Protein AF-A0AAW1H3Q8-F1 (afdb_monomer)

Structure (mmCIF, N/CA/C/O backbone):
data_AF-A0AAW1H3Q8-F1
#
_entry.id   AF-A0AAW1H3Q8-F1
#
loop_
_atom_site.group_PDB
_atom_site.id
_atom_site.type_symbol
_atom_site.label_atom_id
_atom_site.label_alt_id
_atom_site.label_comp_id
_atom_site.label_asym_id
_atom_site.label_entity_id
_atom_site.label_seq_id
_atom_site.pdbx_PDB_ins_code
_atom_site.Cartn_x
_atom_site.Cartn_y
_atom_site.Cartn_z
_atom_site.occupancy
_atom_site.B_iso_or_equiv
_atom_site.auth_seq_id
_atom_site.auth_comp_id
_atom_site.auth_asym_id
_atom_site.auth_atom_id
_atom_site.pdbx_PDB_model_num
ATOM 1 N N . MET A 1 1 ? 28.757 3.183 4.796 1.00 46.56 1 MET A N 1
ATOM 2 C CA . MET A 1 1 ? 27.508 3.945 5.010 1.00 46.56 1 MET A CA 1
ATOM 3 C C . MET A 1 1 ? 26.944 3.538 6.365 1.00 46.56 1 MET A C 1
ATOM 5 O O . MET A 1 1 ? 26.733 2.342 6.538 1.00 46.56 1 MET A O 1
ATOM 9 N N . PRO A 1 2 ? 26.761 4.439 7.344 1.00 52.72 2 PRO A N 1
ATOM 10 C CA . PRO A 1 2 ? 26.085 4.067 8.581 1.00 52.72 2 PRO A CA 1
ATOM 11 C C . PRO A 1 2 ? 24.599 3.838 8.281 1.00 52.72 2 PRO A C 1
ATOM 13 O O . PRO A 1 2 ? 23.935 4.700 7.708 1.00 52.72 2 PRO A O 1
ATOM 16 N N . VAL A 1 3 ? 24.083 2.662 8.636 1.00 57.03 3 VAL A N 1
ATOM 17 C CA . VAL A 1 3 ? 22.648 2.373 8.559 1.00 57.03 3 VAL A CA 1
ATOM 18 C C . VAL A 1 3 ? 21.986 3.031 9.764 1.00 57.03 3 VAL A C 1
ATOM 20 O O . VAL A 1 3 ? 22.209 2.623 10.903 1.00 57.03 3 VAL A O 1
ATOM 23 N N . MET A 1 4 ? 21.190 4.073 9.527 1.00 56.12 4 MET A N 1
ATOM 24 C CA . MET A 1 4 ? 20.359 4.687 10.558 1.00 56.12 4 MET A CA 1
ATOM 25 C C . MET A 1 4 ? 19.205 3.734 10.883 1.00 56.12 4 MET A C 1
ATOM 27 O O . MET A 1 4 ? 18.160 3.75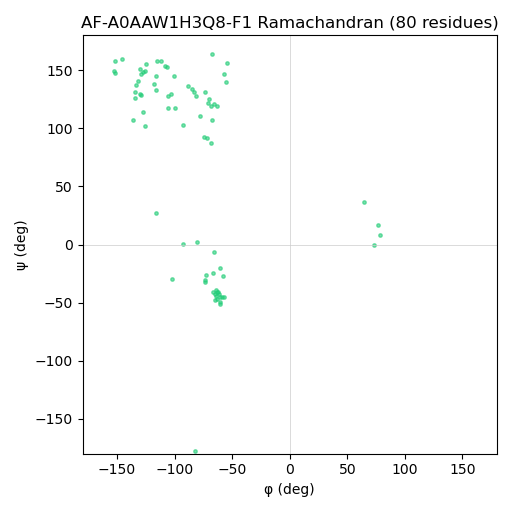0 10.239 1.00 56.12 4 MET A O 1
ATOM 31 N N . MET A 1 5 ? 19.409 2.869 11.874 1.00 57.09 5 MET A N 1
ATOM 32 C CA . MET A 1 5 ? 18.348 2.020 12.408 1.00 57.09 5 MET A CA 1
ATOM 33 C C . MET A 1 5 ? 17.414 2.879 13.259 1.00 57.09 5 MET A C 1
ATOM 35 O O . MET A 1 5 ? 17.646 3.084 14.451 1.00 57.09 5 MET A O 1
ATOM 39 N N . ALA A 1 6 ? 16.350 3.403 12.654 1.00 58.09 6 ALA A N 1
ATOM 40 C CA . ALA A 1 6 ? 15.261 3.992 13.415 1.00 58.09 6 ALA A CA 1
ATOM 41 C C . ALA A 1 6 ? 14.554 2.867 14.189 1.00 58.09 6 ALA A C 1
ATOM 43 O O . ALA A 1 6 ? 13.844 2.051 13.599 1.00 58.09 6 ALA A O 1
ATOM 44 N N . ARG A 1 7 ? 14.738 2.807 15.516 1.00 57.75 7 ARG A N 1
ATOM 45 C CA . ARG A 1 7 ? 13.881 1.986 16.383 1.00 57.75 7 ARG A CA 1
ATOM 46 C C . ARG A 1 7 ? 12.489 2.603 16.390 1.00 57.75 7 ARG A C 1
ATOM 48 O O . ARG A 1 7 ? 12.165 3.434 17.232 1.00 57.75 7 ARG A O 1
ATOM 55 N N . THR A 1 8 ? 11.678 2.212 15.422 1.00 67.50 8 THR A N 1
ATOM 56 C CA . THR A 1 8 ? 10.254 2.510 15.422 1.00 67.50 8 THR A CA 1
ATOM 57 C C . THR A 1 8 ? 9.560 1.326 16.072 1.00 67.50 8 THR A C 1
ATOM 59 O O . THR A 1 8 ? 9.416 0.262 15.477 1.00 67.50 8 THR A O 1
ATOM 62 N N . ASN A 1 9 ? 9.163 1.479 17.336 1.00 79.19 9 ASN A N 1
ATOM 63 C CA . ASN A 1 9 ? 8.172 0.560 17.877 1.00 79.19 9 ASN A CA 1
ATOM 64 C C . ASN A 1 9 ? 6.898 0.779 17.064 1.00 79.19 9 ASN A C 1
ATOM 66 O O . ASN A 1 9 ? 6.371 1.895 16.999 1.00 79.19 9 ASN A O 1
ATOM 70 N N . TRP A 1 10 ? 6.438 -0.272 16.391 1.00 85.00 10 TRP A N 1
ATOM 71 C CA . TRP A 1 10 ? 5.142 -0.221 15.745 1.00 85.00 10 TRP A CA 1
ATOM 72 C C . TRP A 1 10 ? 4.080 -0.098 16.839 1.00 85.00 10 TRP A C 1
ATOM 74 O O . TRP A 1 10 ? 3.985 -0.947 17.720 1.00 85.00 10 TRP A O 1
ATOM 84 N N . ASN A 1 11 ? 3.307 0.981 16.779 1.00 89.50 11 ASN A N 1
ATOM 85 C CA . ASN A 1 11 ? 2.164 1.227 17.651 1.00 89.50 11 ASN A CA 1
ATOM 86 C C . ASN A 1 11 ? 0.886 1.246 16.814 1.00 89.50 11 ASN A C 1
ATOM 88 O O . ASN A 1 11 ? 0.932 1.551 15.615 1.00 89.50 11 ASN A O 1
ATOM 92 N N . LEU A 1 12 ? -0.254 1.005 17.452 1.00 92.75 12 LEU A N 1
ATOM 93 C CA . LEU A 1 12 ? -1.563 1.260 16.852 1.00 92.75 12 LEU A CA 1
ATOM 94 C C . LEU A 1 12 ? -1.682 2.739 16.426 1.00 92.75 12 LEU A C 1
ATOM 96 O O . LEU A 1 12 ? -1.030 3.603 17.027 1.00 92.75 12 LEU A O 1
ATOM 100 N N . PRO A 1 13 ? -2.409 3.061 15.338 1.00 90.75 13 PRO A N 1
ATOM 101 C CA . PRO A 1 13 ? -2.754 4.451 15.061 1.00 90.75 13 PRO A CA 1
ATOM 102 C C . PRO A 1 13 ? -3.733 4.987 16.124 1.00 90.75 13 PRO A C 1
ATOM 104 O O . PRO A 1 13 ? -4.324 4.195 16.858 1.00 90.75 13 PRO A O 1
ATOM 107 N N . PRO A 1 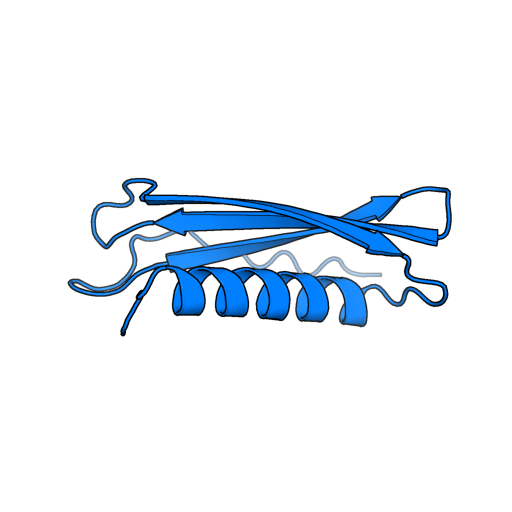14 ? -3.900 6.318 16.226 1.00 92.88 14 PRO A N 1
ATOM 108 C CA . PRO A 1 14 ? -4.944 6.914 17.056 1.00 92.88 14 PRO A CA 1
ATOM 109 C C . PRO A 1 14 ? -6.337 6.373 16.716 1.00 92.88 14 PRO A C 1
ATOM 111 O O . PRO A 1 14 ? -6.580 5.929 15.593 1.00 92.88 14 PRO A O 1
ATOM 114 N N . GLU A 1 15 ? -7.257 6.452 17.674 1.00 94.06 15 GLU A N 1
ATOM 115 C CA . GLU A 1 15 ? -8.655 6.075 17.467 1.00 94.06 15 GLU A CA 1
ATOM 116 C C . GLU A 1 15 ? -9.276 6.835 16.283 1.00 94.06 15 GLU A C 1
ATOM 118 O O . GLU A 1 15 ? -8.989 8.015 16.066 1.00 94.06 15 GLU A O 1
ATOM 123 N N . GLY A 1 16 ? -10.081 6.133 15.480 1.00 92.31 16 GLY A N 1
ATOM 124 C CA . GLY A 1 16 ? -10.696 6.670 14.264 1.00 92.31 16 GLY A CA 1
ATOM 125 C C . GLY A 1 16 ? -9.735 6.873 13.088 1.00 92.31 16 GLY A C 1
ATOM 126 O O . GLY A 1 16 ? -10.169 7.301 12.026 1.00 92.31 16 GLY A O 1
ATOM 127 N N . SER A 1 17 ? -8.442 6.565 13.244 1.00 93.81 17 SER A N 1
ATOM 128 C CA . SER A 1 17 ? -7.440 6.718 12.187 1.00 93.81 17 SER A CA 1
ATOM 129 C C . SER A 1 17 ? -7.008 5.381 11.597 1.00 93.81 17 SER A C 1
ATOM 131 O O . SER A 1 17 ? -6.930 4.356 12.272 1.00 93.81 17 SER A O 1
ATOM 133 N N . TYR A 1 18 ? -6.581 5.425 10.337 1.00 94.69 18 TYR A N 1
ATOM 134 C CA . TYR A 1 18 ? -5.947 4.291 9.677 1.00 94.69 18 TYR A CA 1
ATOM 135 C C . TYR A 1 18 ? -4.426 4.445 9.644 1.00 94.69 18 TYR A C 1
ATOM 137 O O . TYR A 1 18 ? -3.890 5.540 9.461 1.00 94.69 18 TYR A O 1
ATOM 145 N N . LYS A 1 19 ? -3.708 3.324 9.758 1.00 95.00 19 LYS A N 1
ATOM 146 C CA . LYS A 1 19 ? -2.264 3.253 9.511 1.00 95.00 19 LYS A CA 1
ATOM 147 C C . LYS A 1 19 ? -2.003 2.553 8.188 1.00 95.00 19 LYS A C 1
ATOM 149 O O . LYS A 1 19 ? -2.304 1.371 8.031 1.00 95.00 19 LYS A O 1
ATOM 154 N N . LEU A 1 20 ? -1.403 3.289 7.260 1.00 95.56 20 LEU A N 1
ATOM 155 C CA . LEU A 1 20 ? -0.919 2.770 5.991 1.00 95.56 20 LEU A CA 1
ATOM 156 C C . LEU A 1 20 ? 0.591 2.526 6.088 1.00 95.56 20 LEU A C 1
ATOM 158 O O . LEU A 1 20 ? 1.368 3.457 6.287 1.00 95.56 20 LEU A O 1
ATOM 162 N N . ASN A 1 21 ? 1.003 1.269 5.944 1.00 95.56 21 ASN A N 1
ATOM 163 C CA . ASN A 1 21 ? 2.404 0.889 5.790 1.00 95.56 21 ASN A CA 1
ATOM 164 C C . ASN A 1 21 ? 2.648 0.506 4.333 1.00 95.56 21 ASN A C 1
ATOM 166 O O . ASN A 1 21 ? 1.924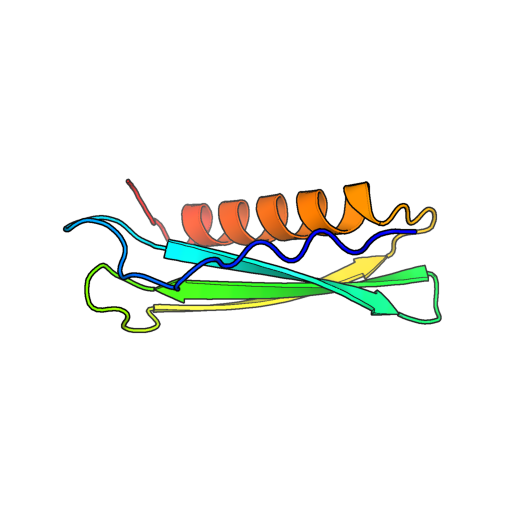 -0.336 3.809 1.00 95.56 21 ASN A O 1
ATOM 170 N N . THR A 1 22 ? 3.659 1.090 3.697 1.00 95.75 22 THR A N 1
ATOM 171 C CA . THR A 1 22 ? 4.010 0.827 2.296 1.00 95.75 22 THR A CA 1
ATOM 172 C C . THR A 1 22 ? 5.484 0.515 2.153 1.00 95.75 22 THR A C 1
ATOM 174 O O . THR A 1 22 ? 6.293 1.050 2.907 1.00 95.75 22 THR A O 1
ATOM 177 N N . ASP A 1 23 ? 5.823 -0.287 1.153 1.00 94.44 23 ASP A N 1
ATOM 178 C CA . ASP A 1 23 ? 7.204 -0.588 0.797 1.00 94.44 23 ASP A CA 1
ATOM 179 C C . ASP A 1 23 ? 7.353 -0.778 -0.718 1.00 94.44 23 ASP A C 1
ATOM 181 O O . ASP A 1 23 ? 6.375 -1.037 -1.430 1.00 94.44 23 ASP A O 1
ATOM 185 N N . ALA A 1 24 ? 8.580 -0.635 -1.211 1.00 92.19 24 ALA A N 1
ATOM 186 C CA . ALA A 1 24 ? 8.928 -0.885 -2.599 1.00 92.19 24 ALA A CA 1
ATOM 187 C C . ALA A 1 24 ? 10.174 -1.760 -2.709 1.00 92.19 24 ALA A C 1
ATOM 189 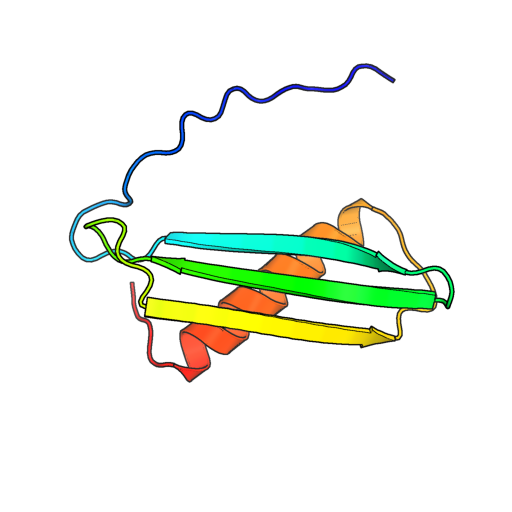O O . ALA A 1 24 ? 11.163 -1.572 -2.009 1.00 92.19 24 ALA A O 1
ATOM 190 N N . SER A 1 25 ? 10.147 -2.670 -3.677 1.00 90.06 25 SER A N 1
ATOM 191 C CA . SER A 1 25 ? 11.267 -3.547 -4.006 1.00 90.06 25 SER A CA 1
ATOM 192 C C . SER A 1 25 ? 11.745 -3.300 -5.428 1.00 90.06 25 SER A C 1
ATOM 194 O O . SER A 1 25 ? 10.945 -3.139 -6.354 1.00 90.06 25 SER A O 1
ATOM 196 N N . LEU A 1 26 ? 13.066 -3.285 -5.600 1.00 87.38 26 LEU A N 1
ATOM 197 C CA . LEU A 1 26 ? 13.690 -3.228 -6.913 1.00 87.38 26 LEU A CA 1
ATOM 198 C C . LEU A 1 26 ? 13.787 -4.611 -7.527 1.00 87.38 26 LEU A C 1
ATOM 200 O O . LEU A 1 26 ? 14.270 -5.543 -6.889 1.00 87.38 26 LEU A O 1
ATOM 204 N N . LEU A 1 27 ? 13.355 -4.726 -8.778 1.00 83.25 27 LEU A N 1
ATOM 205 C CA . LEU A 1 27 ? 13.428 -5.955 -9.555 1.00 83.25 27 LEU A CA 1
ATOM 206 C C . LEU A 1 27 ? 14.501 -5.813 -10.642 1.00 83.25 27 LE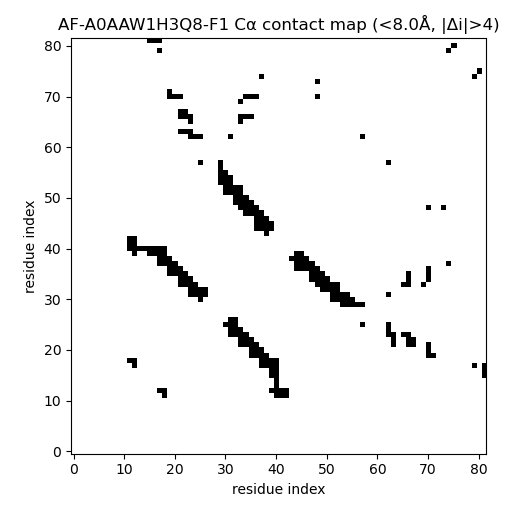U A C 1
ATOM 208 O O . LEU A 1 27 ? 14.791 -4.718 -11.123 1.00 83.25 27 LEU A O 1
ATOM 212 N N . SER A 1 28 ? 15.070 -6.939 -11.068 1.00 76.50 28 SER A N 1
ATOM 213 C CA . SER A 1 28 ? 16.232 -7.010 -11.970 1.00 76.50 28 SER A CA 1
ATOM 214 C C . SER A 1 28 ? 16.006 -6.482 -13.398 1.00 76.50 28 SER A C 1
ATOM 216 O O . SER A 1 28 ? 16.962 -6.377 -14.159 1.00 76.50 28 SER A O 1
ATOM 218 N N . LEU A 1 29 ? 14.773 -6.124 -13.774 1.00 76.19 29 LEU A N 1
ATOM 219 C CA . LEU A 1 29 ? 14.370 -5.776 -15.147 1.00 76.19 29 LEU A CA 1
ATOM 220 C C . LEU A 1 29 ? 13.906 -4.317 -15.318 1.00 76.19 29 LEU A C 1
ATOM 222 O O . LEU A 1 29 ? 13.098 -4.022 -16.197 1.00 76.19 29 LEU A O 1
ATOM 226 N N . GLY A 1 30 ? 14.391 -3.389 -14.484 1.00 79.44 30 GLY A N 1
ATOM 227 C CA . GLY A 1 30 ? 13.899 -2.002 -14.515 1.00 79.44 30 GLY A CA 1
ATOM 228 C C . GLY A 1 30 ? 12.422 -1.935 -14.122 1.00 79.44 30 GLY A C 1
ATOM 229 O O . GLY A 1 30 ? 11.622 -1.192 -14.693 1.00 79.44 30 GLY A O 1
ATOM 230 N N . GLU A 1 31 ? 12.045 -2.783 -13.175 1.00 86.44 31 GLU A N 1
ATOM 231 C CA . GLU A 1 31 ? 10.703 -2.867 -12.631 1.00 86.44 31 GLU A CA 1
ATOM 232 C C . GLU A 1 31 ? 10.767 -2.717 -11.119 1.00 86.44 31 GLU A C 1
ATOM 234 O O . GLU A 1 31 ? 11.783 -2.997 -10.480 1.00 86.44 31 GLU A O 1
ATOM 239 N N . MET A 1 32 ? 9.657 -2.273 -10.552 1.00 90.19 32 MET A N 1
ATOM 240 C CA . MET A 1 32 ? 9.509 -2.079 -9.123 1.00 90.19 32 MET A CA 1
ATOM 241 C C . MET A 1 32 ? 8.235 -2.771 -8.660 1.00 90.19 32 MET A C 1
ATOM 243 O O . MET A 1 32 ? 7.164 -2.568 -9.241 1.00 90.19 32 MET A O 1
ATOM 247 N N . GLY A 1 33 ? 8.364 -3.590 -7.622 1.00 92.19 33 GLY A N 1
ATOM 248 C CA . GLY A 1 33 ? 7.231 -4.111 -6.872 1.00 92.19 33 GLY A CA 1
ATOM 249 C C . GLY A 1 33 ? 6.813 -3.100 -5.812 1.00 92.19 33 GLY A C 1
ATOM 250 O O . GLY A 1 33 ? 7.666 -2.567 -5.107 1.00 92.19 33 GLY A O 1
ATOM 251 N N . LEU A 1 34 ? 5.515 -2.845 -5.696 1.00 94.38 34 LEU A N 1
ATOM 252 C CA . LEU A 1 34 ? 4.921 -1.960 -4.698 1.00 94.38 34 LEU A CA 1
ATOM 253 C C . LEU A 1 34 ? 4.020 -2.782 -3.781 1.00 94.38 34 LEU A C 1
ATOM 255 O O . LEU A 1 34 ? 3.202 -3.574 -4.258 1.00 94.38 34 LEU A O 1
ATOM 259 N N . GLY A 1 35 ? 4.160 -2.574 -2.477 1.00 96.06 35 GLY A N 1
ATOM 260 C CA . GLY A 1 35 ? 3.364 -3.235 -1.453 1.00 96.06 35 GLY A CA 1
ATOM 261 C C . GLY A 1 35 ? 2.772 -2.232 -0.474 1.00 96.06 35 GLY A C 1
ATOM 262 O O . GLY A 1 35 ? 3.384 -1.211 -0.161 1.00 96.06 35 GLY A O 1
ATOM 263 N N . GLY A 1 36 ? 1.580 -2.533 0.031 1.00 96.81 36 GLY A N 1
ATOM 264 C CA . GLY A 1 36 ? 0.940 -1.745 1.074 1.00 96.81 36 GLY A CA 1
ATOM 265 C C . GLY A 1 36 ? 0.009 -2.575 1.947 1.00 96.81 36 GLY A C 1
ATOM 266 O O . GLY A 1 36 ? -0.622 -3.523 1.480 1.00 96.81 36 GLY A O 1
ATOM 267 N N . VAL A 1 37 ? -0.095 -2.209 3.222 1.00 97.50 37 VAL A N 1
ATOM 268 C CA . VAL A 1 37 ? -1.083 -2.762 4.149 1.00 97.50 37 VAL A CA 1
ATOM 269 C C . VAL A 1 37 ? -1.726 -1.627 4.931 1.00 97.50 37 VAL A C 1
ATOM 271 O O . VAL A 1 37 ? -1.034 -0.830 5.568 1.00 97.50 37 VAL A O 1
ATOM 274 N N . LEU A 1 38 ? -3.054 -1.592 4.897 1.00 96.62 38 LEU A N 1
ATOM 275 C CA . LEU A 1 38 ? -3.877 -0.638 5.623 1.00 96.62 38 LEU A CA 1
ATOM 276 C C . LEU A 1 38 ? -4.497 -1.315 6.846 1.00 96.62 38 LEU A C 1
ATOM 278 O O . LEU A 1 38 ? -5.107 -2.382 6.727 1.00 96.62 38 LEU A O 1
ATOM 282 N N . ARG A 1 39 ? -4.361 -0.681 8.010 1.00 96.06 39 ARG A N 1
ATOM 283 C CA . ARG A 1 39 ? -4.932 -1.145 9.280 1.00 96.06 39 ARG A CA 1
ATOM 284 C C . ARG A 1 39 ? -5.779 -0.068 9.938 1.00 96.06 39 ARG A C 1
ATOM 286 O O . ARG A 1 39 ? -5.470 1.109 9.768 1.00 96.06 39 ARG A O 1
ATOM 293 N N . ASP A 1 40 ? -6.800 -0.479 10.679 1.00 95.25 40 ASP A N 1
ATOM 294 C CA . ASP A 1 40 ? -7.592 0.410 11.540 1.00 95.25 40 ASP A CA 1
ATOM 295 C C . ASP A 1 40 ? -6.918 0.650 12.910 1.00 95.25 40 ASP A C 1
ATOM 297 O O . ASP A 1 40 ? -5.810 0.162 13.172 1.00 95.25 40 ASP A O 1
ATOM 301 N N . GLU A 1 41 ? -7.579 1.406 13.789 1.00 94.88 41 GLU A N 1
ATOM 302 C CA . GLU A 1 41 ? -7.131 1.742 15.149 1.00 94.88 41 GLU A CA 1
ATOM 303 C C . GLU A 1 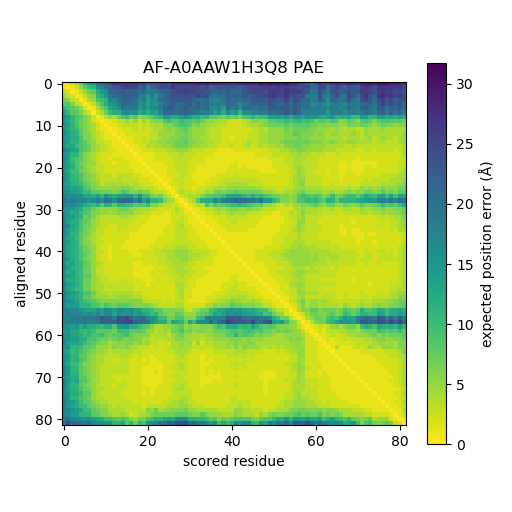41 ? -6.937 0.530 16.063 1.00 94.88 41 GLU A C 1
ATOM 305 O O . GLU A 1 41 ? -6.181 0.589 17.032 1.00 94.88 41 GLU A O 1
ATOM 310 N N . ARG A 1 42 ? -7.550 -0.606 15.723 1.00 95.56 42 ARG A N 1
ATOM 311 C CA . ARG A 1 42 ? -7.393 -1.876 16.442 1.00 95.56 42 ARG A CA 1
ATOM 312 C C . ARG A 1 42 ? -6.280 -2.739 15.849 1.00 95.56 42 ARG A C 1
ATOM 314 O O . ARG A 1 42 ? -6.025 -3.839 16.336 1.00 95.56 42 ARG A O 1
ATOM 321 N N . GLY A 1 43 ? -5.616 -2.254 14.799 1.00 94.31 43 GLY A N 1
ATOM 322 C CA . GLY A 1 43 ? -4.559 -2.966 14.092 1.00 94.31 43 GLY A CA 1
ATOM 323 C C . GLY A 1 43 ? -5.086 -4.027 13.129 1.00 94.31 43 GLY A C 1
ATOM 324 O O . GLY A 1 43 ? -4.285 -4.782 12.571 1.00 94.31 43 GLY A O 1
ATOM 325 N N . VAL A 1 44 ? -6.403 -4.091 12.905 1.00 96.12 44 VAL A N 1
ATOM 326 C CA . VAL A 1 44 ? -7.015 -5.062 11.996 1.00 96.12 44 VAL A CA 1
ATOM 327 C C . VAL A 1 44 ? -6.711 -4.648 10.566 1.00 96.12 44 VAL A C 1
ATOM 329 O O . VAL A 1 44 ? -6.892 -3.492 10.187 1.00 96.12 44 VAL A O 1
ATOM 332 N N . VAL A 1 45 ? -6.245 -5.594 9.751 1.00 96.19 45 VAL A N 1
ATOM 333 C CA . VAL A 1 45 ? -5.977 -5.350 8.331 1.00 96.19 45 VAL A CA 1
ATOM 334 C C . VAL 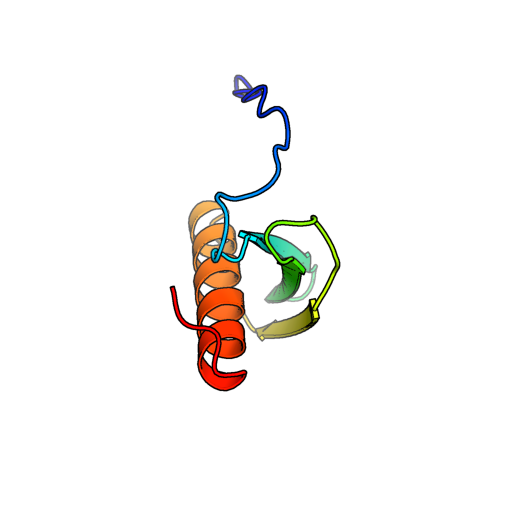A 1 45 ? -7.297 -5.179 7.588 1.00 96.19 45 VAL A C 1
ATOM 336 O O . VAL A 1 45 ? -8.137 -6.075 7.587 1.00 96.19 45 VAL A O 1
ATOM 339 N N . LYS A 1 46 ? -7.462 -4.029 6.935 1.00 96.06 46 LYS A N 1
ATOM 340 C CA . LYS A 1 46 ? -8.664 -3.685 6.159 1.00 96.06 46 LYS A CA 1
ATOM 341 C C . LYS A 1 46 ? -8.441 -3.847 4.666 1.00 96.06 46 LYS A C 1
ATOM 343 O O . LYS A 1 46 ? -9.377 -4.163 3.942 1.00 96.06 46 LYS A O 1
ATOM 348 N N . ALA A 1 47 ? -7.202 -3.657 4.219 1.00 96.56 47 ALA A N 1
ATOM 349 C CA . ALA A 1 47 ? -6.810 -3.868 2.837 1.00 96.56 47 ALA A CA 1
ATOM 350 C C . ALA A 1 47 ? -5.326 -4.229 2.725 1.00 96.56 47 ALA A C 1
ATOM 352 O O . ALA A 1 47 ? -4.484 -3.754 3.496 1.00 96.56 47 ALA A O 1
ATOM 353 N N . THR A 1 48 ? -5.016 -5.027 1.709 1.00 97.19 48 THR A N 1
ATOM 354 C CA . THR A 1 48 ? -3.661 -5.254 1.208 1.00 97.19 48 THR A CA 1
ATOM 355 C C . THR A 1 48 ? -3.579 -4.743 -0.223 1.00 97.19 48 THR A C 1
ATOM 357 O O . THR A 1 48 ? -4.554 -4.770 -0.973 1.00 97.19 48 THR A O 1
ATOM 360 N N . MET A 1 49 ? -2.422 -4.206 -0.588 1.00 96.69 49 MET A N 1
ATOM 361 C CA . MET A 1 49 ? -2.207 -3.527 -1.859 1.00 96.69 49 MET A CA 1
ATOM 362 C C . MET A 1 49 ? -0.956 -4.102 -2.500 1.00 96.69 49 MET A C 1
ATOM 364 O O . MET A 1 49 ? 0.093 -4.176 -1.858 1.00 96.69 49 MET A O 1
ATOM 368 N N . VAL A 1 50 ? -1.070 -4.493 -3.764 1.00 96.38 50 VAL A N 1
ATOM 369 C CA . VAL A 1 50 ? 0.043 -5.018 -4.557 1.00 96.38 50 VAL A CA 1
ATOM 370 C C . VAL A 1 50 ? 0.049 -4.348 -5.919 1.00 96.38 50 VAL A C 1
ATOM 372 O O . VAL A 1 50 ? -1.000 -4.148 -6.532 1.00 96.38 50 VAL A O 1
ATOM 375 N N . GLY A 1 51 ? 1.228 -3.964 -6.387 1.00 93.12 51 GLY A N 1
ATOM 376 C CA . GLY A 1 51 ? 1.391 -3.300 -7.671 1.00 93.12 51 GLY A CA 1
ATOM 377 C C . GLY A 1 51 ? 2.753 -3.582 -8.280 1.00 93.12 51 GLY A C 1
ATOM 378 O O . GLY A 1 51 ? 3.711 -3.916 -7.585 1.00 93.12 51 GLY A O 1
ATOM 379 N N . ARG A 1 52 ? 2.843 -3.431 -9.600 1.00 91.69 52 ARG A N 1
ATOM 380 C CA . ARG A 1 52 ? 4.102 -3.504 -10.341 1.00 91.69 52 ARG A CA 1
ATOM 381 C C . ARG A 1 52 ? 4.156 -2.349 -11.322 1.00 91.69 52 ARG A C 1
ATOM 383 O O . ARG A 1 52 ? 3.190 -2.116 -12.047 1.00 91.69 52 ARG A O 1
ATOM 390 N N . ILE A 1 53 ? 5.271 -1.631 -11.342 1.00 88.81 53 ILE A N 1
ATOM 391 C CA . ILE A 1 53 ? 5.496 -0.523 -12.272 1.00 88.81 53 ILE A CA 1
ATOM 392 C C . ILE A 1 53 ? 6.821 -0.709 -13.007 1.00 88.81 53 ILE A C 1
ATOM 394 O O . ILE A 1 53 ? 7.777 -1.255 -12.457 1.00 88.81 53 ILE A O 1
ATOM 398 N N . LYS A 1 54 ? 6.886 -0.237 -14.253 1.00 87.69 54 LYS A N 1
ATOM 399 C CA . LYS A 1 54 ? 8.148 -0.113 -14.990 1.00 87.69 54 LYS A CA 1
ATOM 400 C C . LYS A 1 54 ? 8.842 1.171 -14.551 1.00 87.69 54 LYS A C 1
ATOM 402 O O . LYS A 1 54 ? 8.232 2.237 -14.595 1.00 87.69 54 LYS A O 1
ATOM 407 N N . ALA A 1 55 ? 10.104 1.081 -14.162 1.00 76.69 55 ALA A N 1
ATOM 408 C CA . ALA A 1 55 ? 10.911 2.210 -13.730 1.00 76.69 55 ALA A CA 1
ATOM 409 C C . ALA A 1 55 ? 12.306 2.111 -14.366 1.00 76.69 55 ALA A C 1
ATOM 411 O O . ALA A 1 55 ? 13.120 1.269 -14.004 1.00 76.69 55 ALA A O 1
ATOM 412 N N . LYS A 1 56 ? 12.575 2.977 -15.354 1.00 71.06 56 LYS A N 1
ATOM 413 C CA . LYS A 1 56 ? 13.865 3.018 -16.072 1.00 71.06 56 LYS A CA 1
ATOM 414 C C . LYS A 1 56 ? 15.010 3.597 -15.239 1.00 71.06 56 LYS A C 1
ATOM 416 O O . LYS A 1 56 ? 16.163 3.283 -15.498 1.00 71.06 56 LYS A O 1
ATOM 421 N N . TRP A 1 57 ? 14.684 4.448 -14.275 1.00 61.19 57 TRP A N 1
ATOM 422 C CA . TRP A 1 57 ? 15.636 5.167 -13.438 1.00 61.19 57 TRP A CA 1
ATOM 423 C C . TRP A 1 57 ? 15.232 4.896 -12.011 1.00 61.19 57 TRP A C 1
ATOM 425 O O . TRP A 1 57 ? 14.120 5.274 -11.635 1.00 61.19 57 TRP A O 1
ATOM 435 N N . ILE A 1 58 ? 16.068 4.195 -11.248 1.00 62.88 58 ILE A N 1
ATOM 436 C CA . ILE A 1 58 ? 15.695 3.899 -9.877 1.00 62.88 58 ILE A CA 1
ATOM 437 C C . ILE A 1 58 ? 16.760 4.341 -8.896 1.00 62.88 58 ILE A C 1
ATOM 439 O O . ILE A 1 58 ? 17.77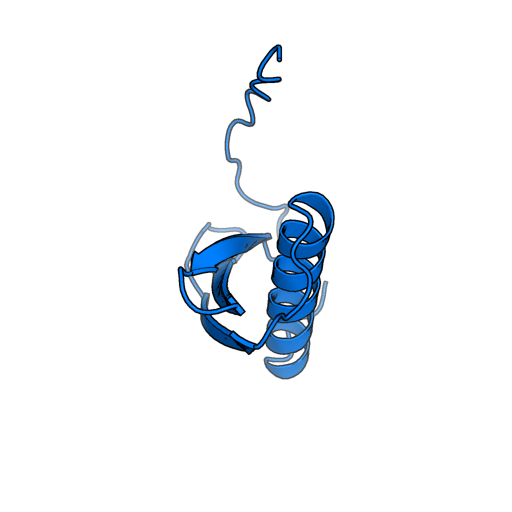9 3.690 -8.695 1.00 62.88 58 ILE A O 1
ATOM 443 N N . ASP A 1 59 ? 16.455 5.479 -8.291 1.00 75.94 59 ASP A N 1
ATOM 444 C CA . ASP A 1 59 ? 17.056 5.966 -7.069 1.00 75.94 59 ASP A CA 1
ATOM 445 C C . ASP A 1 59 ? 16.249 5.411 -5.880 1.00 75.94 59 ASP A C 1
ATOM 447 O O . ASP A 1 59 ? 15.013 5.401 -5.904 1.00 75.94 59 ASP A O 1
ATOM 451 N N . MET A 1 60 ? 16.940 4.941 -4.841 1.00 71.56 60 MET A N 1
ATOM 452 C CA . MET A 1 60 ? 16.332 4.373 -3.632 1.00 71.56 60 MET A CA 1
ATOM 453 C C . MET A 1 60 ? 15.388 5.355 -2.912 1.00 71.56 60 MET A C 1
ATOM 455 O O . MET A 1 60 ? 14.442 4.936 -2.252 1.00 71.56 60 MET A O 1
ATOM 459 N N . HIS A 1 61 ? 15.592 6.664 -3.034 1.00 78.69 61 HIS A N 1
ATOM 460 C CA . HIS A 1 61 ? 14.691 7.665 -2.463 1.00 78.69 61 HIS A CA 1
ATOM 461 C C . HIS A 1 61 ? 13.374 7.764 -3.244 1.00 78.69 61 HIS A C 1
ATOM 463 O O . HIS A 1 61 ? 12.313 8.000 -2.662 1.00 78.69 61 HIS A O 1
ATOM 469 N N . VAL A 1 62 ? 13.419 7.527 -4.558 1.00 83.12 62 VAL A N 1
ATOM 470 C CA . VAL A 1 62 ? 12.237 7.563 -5.430 1.00 83.12 62 VAL A CA 1
ATOM 471 C C . VAL A 1 62 ? 11.346 6.338 -5.202 1.00 83.12 62 VAL A C 1
ATOM 473 O O . VAL A 1 62 ? 10.124 6.451 -5.310 1.00 83.12 62 VAL A O 1
ATOM 476 N N . THR A 1 63 ? 11.910 5.184 -4.822 1.00 83.69 63 THR A N 1
ATOM 477 C CA . THR A 1 63 ? 11.129 3.960 -4.555 1.00 83.69 63 THR A CA 1
ATOM 478 C C . THR A 1 63 ? 10.197 4.118 -3.354 1.00 83.69 63 THR A C 1
ATOM 480 O O . THR A 1 63 ? 9.007 3.818 -3.457 1.00 83.69 63 THR A O 1
ATOM 483 N N . GLY A 1 64 ? 10.700 4.647 -2.233 1.00 85.06 64 GLY A N 1
ATOM 484 C CA . GLY A 1 64 ? 9.901 4.860 -1.022 1.00 85.06 64 GLY A CA 1
ATOM 485 C C . GLY A 1 64 ? 8.775 5.879 -1.228 1.00 85.06 64 GLY A C 1
ATOM 486 O O . GLY A 1 64 ? 7.643 5.670 -0.777 1.00 85.06 64 GLY A O 1
ATOM 487 N N . ALA A 1 65 ? 9.052 6.951 -1.978 1.00 89.50 65 ALA A N 1
ATOM 488 C CA . ALA A 1 65 ? 8.038 7.930 -2.364 1.00 89.50 65 ALA A CA 1
ATOM 489 C C . ALA A 1 65 ? 6.963 7.302 -3.270 1.00 89.50 65 ALA A C 1
ATOM 491 O O . ALA A 1 65 ? 5.769 7.484 -3.028 1.00 89.50 65 ALA A O 1
ATOM 492 N N . ALA A 1 66 ? 7.368 6.500 -4.261 1.00 90.94 66 ALA A N 1
ATOM 493 C CA . ALA A 1 66 ? 6.443 5.800 -5.151 1.00 90.94 66 ALA A CA 1
ATOM 494 C C . ALA A 1 66 ? 5.528 4.822 -4.394 1.00 90.94 66 ALA A C 1
ATOM 496 O O . ALA A 1 66 ? 4.319 4.811 -4.641 1.00 90.94 66 ALA A O 1
ATOM 497 N N . ALA A 1 67 ? 6.070 4.057 -3.438 1.00 93.31 67 ALA A N 1
ATOM 498 C CA . ALA A 1 67 ? 5.288 3.172 -2.571 1.00 93.31 67 ALA A CA 1
ATOM 499 C C . ALA A 1 67 ? 4.233 3.941 -1.767 1.00 93.31 67 ALA A C 1
ATOM 501 O O . ALA A 1 67 ? 3.064 3.549 -1.730 1.00 93.31 67 ALA A O 1
ATOM 502 N N . SER A 1 68 ? 4.634 5.073 -1.185 1.00 94.38 68 SER A N 1
ATOM 503 C CA . SER A 1 68 ? 3.754 5.926 -0.382 1.00 94.38 68 SER A CA 1
ATOM 504 C C . SER A 1 68 ? 2.611 6.501 -1.224 1.00 94.38 68 SER A C 1
ATOM 506 O O . SER A 1 68 ? 1.444 6.405 -0.839 1.00 94.38 68 SER A O 1
ATOM 508 N N . CYS A 1 69 ? 2.915 7.039 -2.411 1.00 94.62 69 CYS A N 1
ATOM 509 C CA . CYS A 1 69 ? 1.904 7.557 -3.336 1.00 94.62 69 CYS A CA 1
ATOM 510 C C . CYS A 1 69 ? 0.944 6.463 -3.822 1.00 94.62 69 CYS A C 1
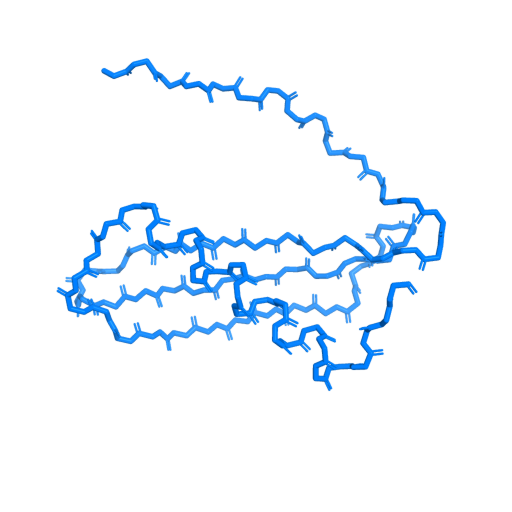ATOM 512 O O . CYS A 1 69 ? -0.261 6.699 -3.921 1.00 94.62 69 CYS A O 1
ATOM 514 N N . PHE A 1 70 ? 1.462 5.268 -4.113 1.00 95.56 70 PHE A N 1
ATOM 515 C CA . PHE A 1 70 ? 0.655 4.116 -4.505 1.00 95.56 70 PHE A CA 1
ATOM 516 C C . PHE A 1 70 ? -0.343 3.725 -3.413 1.00 95.56 70 PHE A C 1
ATOM 518 O O . PHE A 1 70 ? -1.541 3.638 -3.689 1.00 95.56 70 PHE A O 1
ATOM 525 N N . GLY A 1 71 ? 0.132 3.558 -2.176 1.00 96.25 71 GLY A N 1
ATOM 526 C CA . GLY A 1 71 ? -0.731 3.180 -1.062 1.00 96.25 71 GLY A CA 1
ATOM 527 C C . GLY A 1 71 ? -1.773 4.249 -0.732 1.00 96.25 71 GLY A C 1
ATOM 528 O O . GLY A 1 71 ? -2.940 3.920 -0.533 1.00 96.25 71 GLY A O 1
ATOM 529 N N . LEU A 1 72 ? -1.387 5.532 -0.729 1.00 95.50 72 LEU A N 1
ATOM 530 C CA . LEU A 1 72 ? -2.312 6.641 -0.461 1.00 95.50 72 LEU A CA 1
ATOM 531 C C . LEU A 1 72 ? -3.405 6.744 -1.521 1.00 95.50 72 LEU A C 1
ATOM 533 O O . LEU A 1 72 ? -4.567 6.964 -1.183 1.00 95.50 72 LEU A O 1
ATOM 537 N N . ARG A 1 73 ? -3.048 6.561 -2.798 1.00 96.00 73 ARG A N 1
ATOM 538 C CA . ARG A 1 73 ? -4.025 6.574 -3.887 1.00 96.00 73 ARG A CA 1
ATOM 539 C C . ARG A 1 73 ? -5.067 5.477 -3.699 1.00 96.00 73 ARG A C 1
ATOM 541 O O . ARG A 1 73 ? -6.251 5.781 -3.733 1.00 96.00 73 ARG A O 1
ATOM 548 N N . ILE A 1 74 ? -4.640 4.243 -3.435 1.00 94.88 74 ILE A N 1
ATOM 549 C CA . ILE A 1 74 ? -5.580 3.134 -3.233 1.00 94.88 74 ILE A CA 1
ATOM 550 C C . ILE A 1 74 ? -6.403 3.337 -1.959 1.00 94.88 74 ILE A C 1
ATOM 552 O O . ILE A 1 74 ? -7.606 3.112 -1.984 1.00 94.88 74 ILE A O 1
ATOM 556 N N . ALA A 1 75 ? -5.801 3.799 -0.860 1.00 95.25 75 ALA A N 1
ATOM 557 C CA . ALA A 1 75 ? -6.542 4.090 0.368 1.00 95.25 75 ALA A CA 1
ATOM 558 C C . ALA A 1 75 ? -7.662 5.115 0.121 1.00 95.25 75 ALA A C 1
ATOM 560 O O . ALA A 1 75 ? -8.803 4.892 0.521 1.00 95.25 75 ALA A O 1
ATOM 561 N N . ARG A 1 76 ? -7.363 6.197 -0.607 1.00 95.06 76 ARG A N 1
ATOM 562 C CA . ARG A 1 76 ? -8.366 7.184 -1.022 1.00 95.06 76 ARG A CA 1
ATOM 563 C C . ARG A 1 76 ? -9.453 6.553 -1.892 1.00 95.06 76 ARG A C 1
ATOM 565 O O . ARG A 1 76 ? -10.629 6.818 -1.668 1.00 95.06 76 ARG A O 1
ATOM 572 N N . ASP A 1 77 ? -9.074 5.730 -2.866 1.00 95.00 77 ASP A N 1
ATOM 573 C CA . ASP A 1 77 ? -10.022 5.084 -3.782 1.00 95.00 77 ASP A CA 1
ATOM 574 C C . ASP A 1 77 ? -10.923 4.057 -3.052 1.00 95.00 77 ASP A C 1
ATOM 576 O O . ASP A 1 77 ? -12.053 3.820 -3.470 1.00 95.00 77 ASP A O 1
ATOM 580 N N . LEU A 1 78 ? -10.470 3.514 -1.915 1.00 93.06 78 LEU A N 1
ATOM 581 C CA . LEU A 1 78 ? -11.263 2.692 -0.987 1.00 93.06 78 LEU A CA 1
ATOM 582 C C . LEU A 1 78 ? -12.162 3.514 -0.042 1.00 93.06 78 LEU A C 1
ATOM 584 O O . LEU A 1 78 ? -12.831 2.941 0.815 1.00 93.06 78 LEU A O 1
ATOM 588 N N . GLY A 1 79 ? -12.174 4.843 -0.167 1.00 92.75 79 GLY A N 1
ATOM 589 C CA . GLY A 1 79 ? -12.980 5.729 0.673 1.00 92.75 79 GLY A CA 1
ATOM 590 C C . GLY A 1 79 ? -12.417 5.948 2.077 1.00 92.75 79 GLY A C 1
ATOM 591 O O . GLY A 1 79 ? -13.145 6.404 2.956 1.00 92.75 79 GLY A O 1
ATOM 592 N N . VAL A 1 80 ? -11.137 5.640 2.308 1.00 89.50 80 VAL A N 1
ATOM 593 C CA . VAL A 1 80 ? -10.484 5.888 3.598 1.00 89.50 80 VAL A CA 1
ATOM 594 C C . VAL A 1 80 ? -10.357 7.391 3.802 1.00 89.50 80 VAL A C 1
ATOM 596 O O . VAL A 1 80 ? -9.693 8.085 3.028 1.00 89.50 80 VAL A O 1
ATOM 599 N N . GLN A 1 81 ? -10.989 7.882 4.860 1.00 79.00 81 GLN A N 1
ATOM 600 C CA . GLN A 1 81 ? -10.877 9.260 5.321 1.00 79.00 81 GLN A CA 1
ATOM 601 C C . GLN A 1 81 ? -10.140 9.284 6.662 1.00 79.00 81 GLN A C 1
ATOM 603 O O . GLN A 1 81 ? -10.028 8.256 7.335 1.00 79.00 81 GLN A O 1
ATOM 608 N N . ARG A 1 82 ? -9.558 10.441 6.979 1.00 61.22 82 ARG A N 1
ATOM 609 C CA . ARG A 1 82 ? -8.871 10.681 8.248 1.00 61.22 82 ARG A CA 1
ATOM 610 C C . ARG A 1 82 ? -9.875 10.934 9.361 1.00 61.22 82 ARG A C 1
ATOM 612 O O . ARG A 1 82 ? -10.857 11.651 9.076 1.00 61.22 82 ARG A O 1
#

Foldseek 3Di:
DDDPPDPDDDDADPAPAKDKDKFWDDDPQQKIKIWIFIAHSVRDTPDIDIDMDRHNDDDPVVRVVVNVVRRVVVCVVVVNDD

Sequence (82 aa):
MPVMMARTNWNLPPEGSYKLNTDASLLSLGEMGLGGVLRDERGVVKATMVGRIKAKWIDMHVTGAAASCFGLRIARDLGVQR

Mean predicted aligned error: 6.35 Å

Secondary structure (DSSP, 8-state):
-----------PPPTT--EEEEEEEEETTTEEEEEEEEE-TT--EEEEEEEEEE-SS--HHHHHHHHHHHHHHHHHHTT---

pLDDT: mean 86.26, std 12.93, range [46.56, 97.5]

Nearest PDB structures (foldseek):
  4rx2-assembly7_G  TM=5.382E-01  e=1.553E-01  Escherichia coli
  4rx2-assembly8_H  TM=5.383E-01  e=1.553E-01  Escherichia coli
  5eph-assembly2_B  TM=5.284E-01  e=1.650E-01  Pseudomonas aeruginosa
  5eua-assembly2_B  TM=5.290E-01  e=2.680E-01  Pseudomonas aeruginosa
  4rx2-assembly1_A  TM=5.238E-01  e=1.979E-01  Escherichia coli

Radius of gyration: 14.26 Å; Cα contacts (8 Å, |Δi|>4): 131; chains: 1; bounding box: 40×18×34 Å

InterPro domains:
  IPR052929 RNase H-like EbsB-related [PTHR47074] (8-82)

Solvent-accessible surface area (backbone atoms only — not comparable to full-atom values): 4915 Å² total; per-residue (Å²): 131,87,80,83,76,77,87,69,79,88,68,66,38,58,83,83,26,66,40,76,49,54,41,53,44,85,46,99,78,43,30,33,42,32,35,24,42,34,22,38,40,85,57,50,77,77,47,77,44,79,48,75,46,83,37,94,74,82,53,77,73,56,40,52,52,49,12,46,54,52,41,53,51,51,40,48,75,71,67,61,66,118

Organism: Saponaria officinalis (NCBI:txid3572)